Protein AF-A0A365T4X3-F1 (afdb_monomer)

Solvent-accessible surface area (backbone atoms only — not comparable to full-atom values): 5374 Å² total; per-residue (Å²): 133,83,82,75,79,76,74,72,82,78,74,88,83,85,86,87,81,88,76,47,96,84,72,59,69,78,67,62,52,56,68,70,65,30,59,86,76,45,16,76,56,12,19,62,49,39,71,64,60,47,48,52,51,51,53,47,65,74,35,80,90,30,75,87,71,70,98,72,87,84,85,73,49,26,45,47,85,69,70,115

Radius of gyration: 17.31 Å; Cα contacts (8 Å, |Δi|>4): 61; chains: 1; bounding box: 37×24×54 Å

pLDDT: mean 73.58, std 15.97, range [41.16, 94.12]

Mean predicted aligned error: 10.96 Å

Sequence (80 aa):
MSETNSDEATGKLVVGTFLTLGGVMQAPGGPEEDRDGGFEQGRPARTAEIADTVAYLLSDASSYITGQNIRVDGGLTASV

Nearest PDB structures (foldseek):
  2foi-assembly1_C  TM=9.776E-01  e=1.106E-01  Plasmodium falciparum 3D7
  3jq7-assembly1_C  TM=7.333E-01  e=1.807E-01  Trypanosoma brucei
  3lls-assembly1_A  TM=8.252E-01  e=3.396E-01  Mycobacterium tuberculosis H37Ra

Structure (mmCIF, N/CA/C/O backbone):
data_AF-A0A365T4X3-F1
#
_entry.id   AF-A0A365T4X3-F1
#
loop_
_atom_site.group_PDB
_atom_site.id
_atom_site.type_symbol
_atom_site.label_atom_id
_atom_site.label_alt_id
_atom_site.label_comp_id
_atom_site.label_asym_id
_atom_site.label_entity_id
_atom_site.label_seq_id
_atom_site.pdbx_PDB_ins_code
_atom_site.Cartn_x
_atom_site.Cartn_y
_atom_site.Cartn_z
_atom_site.occupancy
_atom_site.B_iso_or_equiv
_atom_site.auth_seq_id
_atom_site.auth_comp_id
_atom_site.auth_asym_id
_atom_site.auth_atom_id
_atom_site.pdbx_PDB_model_num
ATOM 1 N N . MET A 1 1 ? -24.129 -11.375 33.572 1.00 41.16 1 MET A N 1
ATOM 2 C CA . MET A 1 1 ? -23.245 -11.723 32.446 1.00 41.16 1 MET A CA 1
ATOM 3 C C . MET A 1 1 ? -23.332 -10.593 31.439 1.00 41.16 1 MET A C 1
ATOM 5 O O . MET A 1 1 ? -24.382 -10.457 30.831 1.00 41.16 1 MET A O 1
ATOM 9 N N . SER A 1 2 ? -22.318 -9.729 31.349 1.00 42.97 2 SER A N 1
ATOM 10 C CA . SER A 1 2 ? -22.248 -8.751 30.262 1.00 42.97 2 SER A CA 1
ATOM 11 C C . SER A 1 2 ? -21.758 -9.470 29.015 1.00 42.97 2 SER A C 1
ATOM 13 O O . SER A 1 2 ? -20.668 -10.041 29.026 1.00 42.97 2 SER A O 1
ATOM 15 N N . GLU A 1 3 ? -22.560 -9.453 27.961 1.00 52.75 3 GLU A N 1
ATOM 16 C CA . GLU A 1 3 ? -22.074 -9.704 26.612 1.00 52.75 3 GLU A CA 1
ATOM 17 C C . GLU A 1 3 ? -21.131 -8.551 26.266 1.00 52.75 3 GLU A C 1
ATOM 19 O O . GLU A 1 3 ? -21.547 -7.417 26.032 1.00 52.75 3 GLU A O 1
ATOM 24 N N . THR A 1 4 ? -19.830 -8.812 26.349 1.00 50.91 4 THR A N 1
ATOM 25 C CA . THR A 1 4 ? -18.828 -7.936 25.757 1.00 50.91 4 THR A CA 1
ATOM 26 C C . THR A 1 4 ? -19.010 -8.064 24.253 1.00 50.91 4 THR A C 1
ATOM 28 O O . THR A 1 4 ? -18.558 -9.043 23.665 1.00 50.91 4 THR A O 1
ATOM 31 N N . ASN A 1 5 ? -19.700 -7.104 23.636 1.00 47.69 5 ASN A N 1
ATOM 32 C CA . ASN A 1 5 ? -19.565 -6.884 22.204 1.00 47.69 5 ASN A CA 1
ATOM 33 C C . ASN A 1 5 ? -18.086 -6.593 21.957 1.00 47.69 5 ASN A C 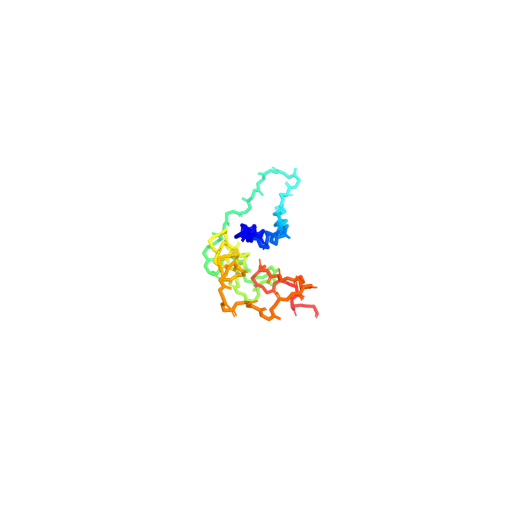1
ATOM 35 O O . ASN A 1 5 ? -17.587 -5.506 22.250 1.00 47.69 5 ASN A O 1
ATOM 39 N N . SER A 1 6 ? -17.375 -7.602 21.469 1.00 53.12 6 SER A N 1
ATOM 40 C CA . SER A 1 6 ? -16.162 -7.405 20.702 1.00 53.12 6 SER A CA 1
ATOM 41 C C . SER A 1 6 ? -16.586 -6.662 19.440 1.00 53.12 6 SER A C 1
ATOM 43 O O . SER A 1 6 ? -16.867 -7.286 18.422 1.00 53.12 6 SER A O 1
ATOM 45 N N . ASP A 1 7 ? -16.703 -5.336 19.525 1.00 52.31 7 ASP A N 1
ATOM 46 C CA . ASP A 1 7 ? -16.593 -4.492 18.342 1.00 52.31 7 ASP A CA 1
ATOM 47 C C . ASP A 1 7 ? -15.198 -4.775 17.782 1.00 52.31 7 ASP A C 1
ATOM 49 O O . ASP A 1 7 ? -14.184 -4.252 18.249 1.00 52.31 7 ASP A O 1
ATOM 53 N N . GLU A 1 8 ? -15.151 -5.724 16.852 1.00 59.78 8 GLU A N 1
ATOM 54 C CA . GLU A 1 8 ? -14.019 -6.008 15.994 1.00 59.78 8 GLU A CA 1
ATOM 55 C C . GLU A 1 8 ? -13.589 -4.667 15.409 1.00 59.78 8 GLU A C 1
ATOM 57 O O . GLU A 1 8 ? -14.345 -4.036 14.666 1.00 59.78 8 GLU A O 1
ATOM 62 N N . ALA A 1 9 ? -12.429 -4.168 15.847 1.00 54.78 9 ALA A N 1
ATOM 63 C CA . ALA A 1 9 ? -11.925 -2.857 15.474 1.00 54.78 9 ALA A CA 1
ATOM 64 C C . ALA A 1 9 ? -11.712 -2.827 13.956 1.00 54.78 9 ALA A C 1
ATOM 66 O O . ALA A 1 9 ? -10.643 -3.149 13.443 1.00 54.78 9 ALA A O 1
ATOM 67 N N . THR A 1 10 ? -12.767 -2.472 13.229 1.00 56.84 10 THR A N 1
ATOM 68 C CA . THR A 1 10 ? -12.796 -2.468 11.775 1.00 56.84 10 THR A CA 1
ATOM 69 C C . THR A 1 10 ? -12.029 -1.233 11.325 1.00 56.84 10 THR A C 1
ATOM 71 O O . THR A 1 10 ? -12.573 -0.131 11.218 1.00 56.84 10 THR A O 1
ATOM 74 N N . GLY A 1 11 ? -10.721 -1.396 11.134 1.00 64.56 11 GLY A N 1
ATOM 75 C CA . GLY A 1 11 ? -9.859 -0.362 10.581 1.00 64.56 11 GLY A CA 1
ATOM 76 C C . GLY A 1 11 ? -10.325 0.011 9.175 1.00 64.56 11 GLY A C 1
ATOM 77 O O . GLY A 1 11 ? -10.507 -0.845 8.312 1.00 64.56 11 GLY A O 1
ATOM 78 N N . LYS A 1 12 ? -10.536 1.304 8.919 1.00 61.41 12 LYS A N 1
ATOM 79 C CA . LYS A 1 12 ? -10.899 1.785 7.583 1.00 61.41 12 LYS A CA 1
ATOM 80 C C . LYS A 1 12 ? -9.649 1.850 6.705 1.00 61.41 12 LYS A C 1
ATOM 82 O O . LYS A 1 12 ? -8.870 2.794 6.820 1.00 61.41 12 LYS A O 1
ATOM 87 N N . LEU A 1 13 ? -9.492 0.891 5.795 1.00 63.78 13 LEU A N 1
ATOM 88 C CA . LEU A 1 13 ? -8.478 0.946 4.743 1.00 63.78 13 LEU A CA 1
ATOM 89 C C . LEU A 1 13 ? -9.025 1.685 3.514 1.00 63.78 13 LEU A C 1
ATOM 91 O O . LEU A 1 13 ? -10.076 1.334 2.979 1.00 63.78 13 LEU A O 1
ATOM 95 N N . VAL A 1 14 ? -8.304 2.707 3.052 1.00 65.44 14 VAL A N 1
ATOM 96 C CA . VAL A 1 14 ? -8.620 3.429 1.812 1.00 65.44 14 VAL A CA 1
ATOM 97 C C . VAL A 1 14 ? -7.561 3.082 0.772 1.00 65.44 14 VAL A C 1
ATOM 99 O O . VAL A 1 14 ? -6.405 3.466 0.918 1.00 65.44 14 VAL A O 1
ATOM 102 N N . VAL A 1 15 ? -7.958 2.364 -0.280 1.00 60.16 15 VAL A N 1
ATOM 103 C CA . VAL A 1 15 ? -7.088 2.030 -1.415 1.00 60.16 15 VAL A CA 1
ATOM 104 C C . VAL A 1 15 ? -7.398 2.986 -2.564 1.00 60.16 15 VAL A C 1
ATOM 106 O O . VAL A 1 15 ? -8.502 2.977 -3.105 1.00 60.16 15 VAL A O 1
ATOM 109 N N . GLY A 1 16 ? -6.431 3.822 -2.938 1.00 58.28 16 GLY A N 1
ATOM 110 C CA . GLY A 1 16 ? -6.507 4.638 -4.148 1.00 58.28 16 GLY A CA 1
ATOM 111 C C . GLY A 1 16 ? -5.858 3.906 -5.317 1.00 58.28 16 GLY A C 1
ATOM 112 O O . GLY A 1 16 ? -4.656 3.659 -5.285 1.00 58.28 16 GLY A O 1
ATOM 113 N N . THR A 1 17 ? -6.631 3.572 -6.350 1.00 57.78 17 THR A N 1
ATOM 114 C CA . THR A 1 17 ? -6.085 3.157 -7.649 1.00 57.78 17 THR A CA 1
ATOM 115 C C . THR A 1 17 ? -6.254 4.306 -8.639 1.00 57.78 17 THR A C 1
ATOM 117 O O . THR A 1 17 ? -7.316 4.928 -8.701 1.00 57.78 17 THR A O 1
ATOM 120 N N . PHE A 1 18 ? -5.189 4.649 -9.362 1.00 54.00 18 PHE A N 1
ATOM 121 C CA . PHE A 1 18 ? -5.201 5.746 -10.326 1.00 54.00 18 PHE A CA 1
ATOM 122 C C . PHE A 1 18 ? -5.565 5.200 -11.710 1.00 54.00 18 PHE A C 1
ATOM 124 O O . PHE A 1 18 ? -4.874 4.337 -12.247 1.00 54.00 18 PHE A O 1
ATOM 131 N N . LEU A 1 19 ? -6.652 5.713 -12.287 1.00 47.34 19 LEU A N 1
ATOM 132 C CA . LEU A 1 19 ? -7.018 5.498 -13.687 1.00 47.34 19 LEU A CA 1
ATOM 133 C C . LEU A 1 19 ? -6.442 6.650 -14.519 1.00 47.34 19 LEU A C 1
ATOM 135 O O . LEU A 1 19 ? -6.583 7.814 -14.143 1.00 47.34 19 LEU A O 1
ATOM 139 N N . THR A 1 20 ? -5.795 6.348 -15.646 1.00 58.09 20 THR A N 1
ATOM 140 C CA . THR A 1 20 ? -5.349 7.393 -16.579 1.00 58.09 20 THR A CA 1
ATOM 141 C C . THR A 1 20 ? -6.553 7.978 -17.325 1.00 58.09 20 THR A C 1
ATOM 143 O O . THR A 1 20 ? -7.549 7.292 -17.563 1.00 58.09 20 THR A O 1
ATOM 146 N N . LEU A 1 21 ? -6.463 9.251 -17.726 1.00 46.56 21 LEU A N 1
ATOM 147 C CA . LEU A 1 21 ? -7.539 9.984 -18.413 1.00 46.56 21 LEU A CA 1
ATOM 148 C C . LEU A 1 21 ? -8.023 9.299 -19.711 1.00 46.56 21 LEU A C 1
ATOM 150 O O . LEU A 1 21 ? -9.159 9.503 -20.124 1.00 46.56 21 LEU A O 1
ATOM 154 N N . GLY A 1 22 ? -7.183 8.467 -20.339 1.00 51.75 22 GLY A N 1
ATOM 155 C CA . GLY A 1 22 ? -7.523 7.696 -21.541 1.00 51.75 22 GLY A CA 1
ATOM 156 C C . GLY A 1 22 ? -8.215 6.353 -21.282 1.00 51.75 22 GLY A C 1
ATOM 157 O O . GLY A 1 22 ? -8.479 5.627 -22.235 1.00 51.75 22 GLY A O 1
ATOM 158 N N . GLY A 1 23 ? -8.466 5.974 -20.024 1.00 41.69 23 GLY A N 1
ATOM 159 C CA . GLY A 1 23 ? -9.098 4.696 -19.667 1.00 41.69 23 GLY A CA 1
ATOM 160 C C . GLY A 1 23 ? -8.218 3.458 -19.881 1.00 41.69 23 GLY A C 1
ATOM 161 O O . GLY A 1 23 ? -8.611 2.355 -19.509 1.00 41.69 23 GLY A O 1
ATOM 162 N N . VAL A 1 24 ? -7.014 3.623 -20.432 1.00 54.44 24 VAL A N 1
ATOM 163 C CA . VAL A 1 24 ? -6.011 2.563 -20.515 1.00 54.44 24 VAL A CA 1
ATOM 164 C C . VAL A 1 24 ? -5.264 2.484 -19.188 1.00 54.44 24 VAL A C 1
ATOM 166 O O . VAL A 1 24 ? -4.373 3.281 -18.886 1.00 54.44 24 VAL A O 1
ATOM 169 N N . MET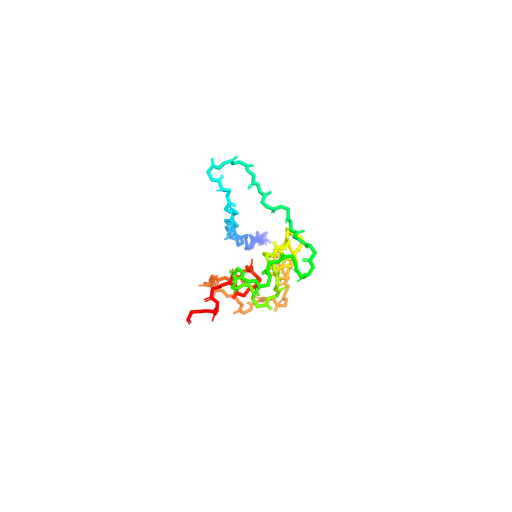 A 1 25 ? -5.647 1.512 -18.363 1.00 57.78 25 MET A N 1
ATOM 170 C CA . MET A 1 25 ? -4.743 0.989 -17.346 1.00 57.78 25 MET A CA 1
ATOM 171 C C . MET A 1 25 ? -3.580 0.351 -18.108 1.00 57.78 25 MET A C 1
ATOM 173 O O . MET A 1 25 ? -3.806 -0.575 -18.887 1.00 57.78 25 MET A O 1
ATOM 177 N N . GLN A 1 26 ? -2.359 0.868 -17.939 1.00 62.09 26 GLN A N 1
ATOM 178 C CA . GLN A 1 26 ? -1.180 0.113 -18.355 1.00 62.09 26 GLN A CA 1
ATOM 179 C C . GLN A 1 26 ? -1.253 -1.214 -17.604 1.00 62.09 26 GLN A C 1
ATOM 181 O O . GLN A 1 26 ? -1.317 -1.228 -16.371 1.00 62.09 26 GLN A O 1
ATOM 186 N N . ALA A 1 27 ? -1.382 -2.313 -18.351 1.00 58.06 27 ALA A N 1
ATOM 187 C CA . ALA A 1 27 ? -1.304 -3.628 -17.747 1.00 58.06 27 ALA A CA 1
ATOM 188 C C . ALA A 1 27 ? 0.037 -3.694 -17.011 1.00 58.06 27 ALA A C 1
ATOM 190 O O . ALA A 1 27 ? 1.011 -3.118 -17.488 1.00 58.06 27 ALA A O 1
ATOM 191 N N . PRO A 1 28 ? 0.104 -4.336 -15.842 1.00 59.72 28 PRO A N 1
ATOM 192 C CA . PRO A 1 28 ? 1.381 -4.486 -15.187 1.00 59.72 28 PRO A CA 1
ATOM 193 C C . PRO A 1 28 ? 2.322 -5.243 -16.118 1.00 59.72 28 PRO A C 1
ATOM 195 O O . PRO A 1 28 ? 2.080 -6.411 -16.434 1.00 59.72 28 PRO A O 1
ATOM 198 N N . GLY A 1 29 ? 3.365 -4.555 -16.555 1.00 62.81 29 GLY A N 1
ATOM 199 C CA . GLY A 1 29 ? 4.339 -5.094 -17.472 1.00 62.81 29 GLY A CA 1
ATOM 200 C C . GLY A 1 29 ? 5.038 -6.348 -17.038 1.00 62.81 29 GLY A C 1
ATOM 201 O O . GLY A 1 29 ? 4.991 -6.779 -15.881 1.00 62.81 29 GLY A O 1
ATOM 202 N N . GLY A 1 30 ? 5.810 -6.884 -17.977 1.00 69.94 30 GLY A N 1
ATOM 203 C CA . GLY A 1 30 ? 6.951 -7.707 -17.606 1.00 69.94 30 GLY A CA 1
ATOM 204 C C . GLY A 1 30 ? 7.895 -6.926 -16.675 1.00 69.94 30 GLY A C 1
ATOM 205 O O . GLY A 1 30 ? 7.890 -5.698 -16.702 1.00 69.94 30 GLY A O 1
ATOM 206 N N . PRO A 1 31 ? 8.722 -7.607 -15.863 1.00 68.00 31 PRO A N 1
ATOM 207 C CA . PRO A 1 31 ? 9.647 -6.965 -14.919 1.00 68.00 31 PRO A CA 1
ATOM 208 C C . PRO A 1 31 ? 10.525 -5.855 -15.522 1.00 68.00 31 PRO A C 1
ATOM 210 O O . PRO A 1 31 ? 10.956 -4.976 -14.794 1.00 68.00 31 PRO A O 1
ATOM 213 N N . GLU A 1 32 ? 10.740 -5.899 -16.841 1.00 76.75 32 GLU A N 1
ATOM 214 C CA . GLU A 1 32 ? 11.603 -4.985 -17.595 1.00 76.75 32 GLU A CA 1
ATOM 215 C C . GLU A 1 32 ? 10.849 -4.050 -18.547 1.00 76.75 32 GLU A C 1
ATOM 217 O O . GLU A 1 32 ? 11.476 -3.457 -19.421 1.00 76.75 32 GLU A O 1
ATOM 222 N N . GLU A 1 33 ? 9.519 -3.975 -18.448 1.00 78.12 33 GLU A N 1
ATOM 223 C CA . GLU A 1 33 ? 8.685 -3.249 -19.415 1.00 78.12 33 GLU A CA 1
ATOM 224 C C . GLU A 1 33 ? 8.982 -1.744 -19.455 1.00 78.12 33 GLU A C 1
ATOM 226 O O . GLU A 1 33 ? 8.976 -1.162 -20.537 1.00 78.12 33 GLU A O 1
ATOM 231 N N . ASP A 1 34 ? 9.266 -1.129 -18.305 1.00 72.81 34 ASP A N 1
ATOM 232 C CA . ASP A 1 34 ? 9.391 0.322 -18.161 1.00 72.81 34 ASP A CA 1
ATOM 233 C C . ASP A 1 34 ? 10.568 0.711 -17.249 1.00 72.81 34 ASP A C 1
ATOM 235 O O . ASP A 1 34 ? 10.430 1.299 -16.173 1.00 72.81 34 ASP A O 1
ATOM 239 N N . ARG A 1 35 ? 11.768 0.331 -17.693 1.00 77.56 35 ARG A N 1
ATOM 240 C CA . ARG A 1 35 ? 13.048 0.652 -17.037 1.00 77.56 35 ARG A CA 1
ATOM 241 C C . ARG A 1 35 ? 13.413 2.139 -17.106 1.00 77.56 35 ARG A C 1
ATOM 243 O O . ARG A 1 35 ? 14.154 2.614 -16.250 1.00 77.56 35 ARG A O 1
ATOM 250 N N . ASP A 1 36 ? 12.887 2.857 -18.096 1.00 79.06 36 ASP A N 1
ATOM 251 C CA . ASP A 1 36 ? 13.196 4.270 -18.340 1.00 79.06 36 ASP A CA 1
ATOM 252 C C . ASP A 1 36 ? 12.170 5.222 -17.692 1.00 79.06 36 ASP A C 1
ATOM 254 O O . ASP A 1 36 ? 12.445 6.412 -17.538 1.00 79.06 36 ASP A O 1
ATOM 258 N N . GLY A 1 37 ? 11.009 4.713 -17.258 1.00 76.25 37 GLY A N 1
ATOM 259 C CA . GLY A 1 37 ? 9.941 5.476 -16.601 1.00 76.25 37 GLY A CA 1
ATOM 260 C C . GLY A 1 37 ? 10.203 5.857 -15.140 1.00 76.25 37 GLY A C 1
ATOM 261 O O . GLY A 1 37 ? 9.322 6.412 -14.488 1.00 76.25 37 GLY A O 1
ATOM 262 N N . GLY A 1 38 ? 11.396 5.570 -14.609 1.00 79.62 38 GLY A N 1
ATOM 263 C CA . GLY A 1 38 ? 11.777 5.895 -13.229 1.00 79.62 38 GLY A CA 1
ATOM 264 C C . GLY A 1 38 ? 11.309 4.878 -12.182 1.00 79.62 38 GLY A C 1
ATOM 265 O O . GLY A 1 38 ? 11.467 5.117 -10.987 1.00 79.62 38 GLY A O 1
ATOM 266 N N . PHE A 1 39 ? 10.765 3.733 -12.596 1.00 83.56 39 PHE A N 1
ATOM 267 C CA . PHE A 1 39 ? 10.446 2.626 -11.695 1.00 83.56 39 PHE A CA 1
ATOM 268 C C . PHE A 1 39 ? 11.718 1.853 -11.333 1.00 83.56 39 PHE A C 1
ATOM 270 O O . PHE A 1 39 ? 12.297 1.183 -12.187 1.00 83.56 39 PHE A O 1
ATOM 277 N N . GLU A 1 40 ? 12.131 1.863 -10.063 1.00 85.31 40 GLU A N 1
ATOM 278 C CA . GLU A 1 40 ? 13.271 1.045 -9.609 1.00 85.31 40 GLU A CA 1
ATOM 279 C C . GLU A 1 40 ? 13.053 -0.451 -9.870 1.00 85.31 40 GLU A C 1
ATOM 281 O O . GLU A 1 40 ? 13.989 -1.182 -10.190 1.00 85.31 40 GLU A O 1
ATOM 286 N N . GLN A 1 41 ? 11.802 -0.906 -9.778 1.00 85.88 41 GLN A N 1
ATOM 287 C CA . GLN A 1 41 ? 11.417 -2.291 -10.053 1.00 85.88 41 GLN A CA 1
ATOM 288 C C . GLN A 1 41 ? 11.116 -2.548 -11.542 1.00 85.88 41 GLN A C 1
ATOM 290 O O . GLN A 1 41 ? 10.567 -3.596 -11.878 1.00 85.88 41 GLN A O 1
ATOM 295 N N . GLY A 1 42 ? 11.431 -1.590 -12.424 1.00 87.19 42 GLY A N 1
ATOM 296 C CA . GLY A 1 42 ? 11.296 -1.693 -13.881 1.00 87.19 42 GLY A CA 1
ATOM 297 C C . GLY A 1 42 ? 9.864 -1.655 -14.419 1.00 87.19 42 GLY A C 1
ATOM 298 O O . GLY A 1 42 ? 9.673 -1.829 -15.619 1.00 87.19 42 GLY A O 1
ATOM 299 N N . ARG A 1 43 ? 8.858 -1.465 -13.553 1.00 87.06 43 ARG A N 1
ATOM 300 C CA . ARG A 1 43 ? 7.439 -1.329 -13.914 1.00 87.06 43 ARG A CA 1
ATOM 301 C C . ARG A 1 43 ? 6.585 -0.813 -12.746 1.00 87.06 43 ARG A C 1
ATOM 303 O O . ARG A 1 43 ? 6.998 -0.938 -11.587 1.00 87.06 43 ARG A O 1
ATOM 310 N N . PRO A 1 44 ? 5.343 -0.368 -13.010 1.00 85.00 44 PRO A N 1
ATOM 311 C CA . PRO A 1 44 ? 4.337 -0.175 -11.972 1.00 85.00 44 PRO A C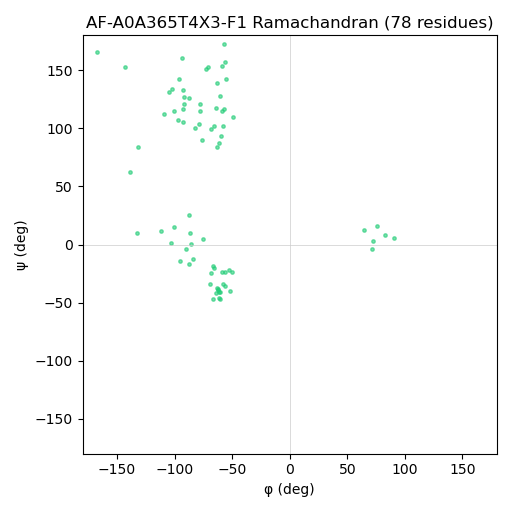A 1
ATOM 312 C C . PRO A 1 44 ? 4.023 -1.461 -11.189 1.00 85.00 44 PRO A C 1
ATOM 314 O O . PRO A 1 44 ? 4.121 -2.587 -11.699 1.00 85.00 44 PRO A O 1
ATOM 317 N N . ALA A 1 45 ? 3.567 -1.289 -9.946 1.00 85.00 45 ALA A N 1
ATOM 318 C CA . ALA A 1 45 ? 3.093 -2.398 -9.124 1.00 85.00 45 ALA A CA 1
ATOM 319 C C . ALA A 1 45 ? 1.856 -3.085 -9.736 1.00 85.00 45 ALA A C 1
ATOM 321 O O . ALA A 1 45 ? 0.922 -2.440 -10.218 1.00 85.00 45 ALA A O 1
ATOM 322 N N . ARG A 1 46 ? 1.826 -4.419 -9.663 1.00 84.94 46 ARG A N 1
ATOM 323 C CA . ARG A 1 46 ? 0.667 -5.255 -10.002 1.00 84.94 46 ARG A CA 1
ATOM 324 C C . ARG A 1 46 ? -0.425 -5.095 -8.963 1.00 84.94 46 ARG A C 1
ATOM 326 O O . ARG A 1 46 ? -0.152 -4.959 -7.775 1.00 84.94 46 ARG A O 1
ATOM 333 N N . THR A 1 47 ? -1.667 -5.304 -9.391 1.00 83.31 47 THR A N 1
ATOM 334 C CA . THR A 1 47 ? -2.807 -5.449 -8.477 1.00 83.31 47 THR A CA 1
ATOM 335 C C . THR A 1 47 ? -2.547 -6.496 -7.395 1.00 83.31 47 THR A C 1
ATOM 337 O O . THR A 1 47 ? -2.883 -6.256 -6.244 1.00 83.31 47 THR A O 1
ATOM 340 N N . ALA A 1 48 ? -1.906 -7.618 -7.742 1.00 85.75 48 ALA A N 1
ATOM 341 C CA . ALA A 1 48 ? -1.529 -8.646 -6.773 1.00 85.75 48 ALA A CA 1
ATOM 342 C C . ALA A 1 48 ? -0.547 -8.120 -5.711 1.00 85.75 48 ALA A C 1
ATOM 344 O O . ALA A 1 48 ? -0.741 -8.369 -4.534 1.00 85.75 48 ALA A O 1
ATOM 345 N N . GLU A 1 49 ? 0.439 -7.309 -6.100 1.00 89.19 49 GLU A N 1
ATOM 346 C CA . GLU A 1 49 ? 1.435 -6.746 -5.172 1.00 89.19 49 GLU A CA 1
ATOM 347 C C . GLU A 1 49 ? 0.802 -5.707 -4.224 1.00 89.19 49 GLU A C 1
ATOM 349 O O . GLU A 1 49 ? 1.148 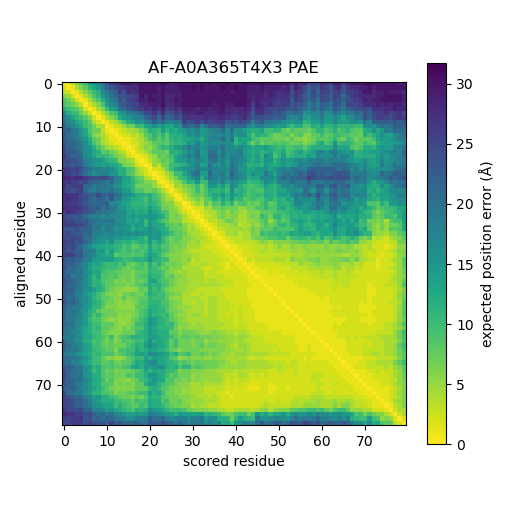-5.620 -3.043 1.00 89.19 49 GLU A O 1
ATOM 354 N N . ILE A 1 50 ? -0.190 -4.956 -4.714 1.00 88.00 50 ILE A N 1
ATOM 355 C CA . ILE A 1 50 ? -1.019 -4.078 -3.876 1.00 88.00 50 ILE A CA 1
ATOM 356 C C . ILE A 1 50 ? -1.873 -4.923 -2.919 1.00 88.00 50 ILE A C 1
ATOM 358 O O . ILE A 1 50 ? -1.916 -4.635 -1.724 1.00 88.00 50 ILE A O 1
ATOM 362 N N . ALA A 1 51 ? -2.531 -5.973 -3.418 1.00 87.06 51 ALA A N 1
ATOM 363 C CA . ALA A 1 51 ? -3.379 -6.855 -2.619 1.00 87.06 51 ALA A CA 1
ATOM 364 C C . ALA A 1 51 ? -2.594 -7.587 -1.522 1.00 87.06 51 ALA A C 1
ATOM 366 O O . ALA A 1 51 ? -3.085 -7.683 -0.401 1.00 87.06 51 ALA A O 1
ATOM 367 N N . ASP A 1 52 ? -1.366 -8.021 -1.802 1.00 92.19 52 ASP A N 1
ATOM 368 C CA . ASP A 1 52 ? -0.478 -8.634 -0.812 1.00 92.19 52 ASP A CA 1
ATOM 369 C C . ASP A 1 52 ? -0.136 -7.647 0.313 1.00 92.19 52 ASP A C 1
ATOM 371 O O . ASP A 1 52 ? -0.150 -8.007 1.490 1.00 92.19 52 ASP A O 1
ATOM 375 N N . THR A 1 53 ? 0.086 -6.371 -0.023 1.00 91.81 53 THR A N 1
ATOM 376 C CA . THR A 1 53 ? 0.292 -5.317 0.986 1.00 91.81 53 THR A CA 1
ATOM 377 C C . THR A 1 53 ? -0.958 -5.107 1.840 1.00 91.81 53 THR A C 1
ATOM 379 O O . THR A 1 53 ? -0.861 -4.971 3.059 1.00 91.81 53 THR A O 1
ATOM 382 N N . VAL A 1 54 ? -2.142 -5.115 1.223 1.00 90.56 54 VAL A N 1
ATOM 383 C CA . VAL A 1 54 ? -3.419 -5.046 1.948 1.00 90.56 54 VAL A CA 1
ATOM 384 C C . VAL A 1 54 ? -3.587 -6.250 2.874 1.00 90.56 54 VAL A C 1
ATOM 386 O O . VAL A 1 54 ? -3.923 -6.073 4.040 1.00 90.56 54 VAL A O 1
ATOM 389 N N . ALA A 1 55 ? -3.310 -7.459 2.387 1.00 90.62 55 ALA A N 1
ATOM 390 C CA . ALA A 1 55 ? -3.387 -8.680 3.180 1.00 90.62 55 ALA A CA 1
ATOM 391 C C . ALA A 1 55 ? -2.425 -8.637 4.378 1.00 90.62 55 ALA A C 1
ATOM 393 O O . ALA A 1 55 ? -2.819 -8.998 5.485 1.00 90.62 55 ALA A O 1
ATOM 394 N N . TYR A 1 56 ? -1.202 -8.130 4.188 1.00 92.44 56 TYR A N 1
ATOM 395 C CA . TYR A 1 56 ? -0.259 -7.901 5.283 1.00 92.44 56 TYR A CA 1
ATOM 396 C C . TYR A 1 56 ? -0.809 -6.911 6.318 1.00 92.44 56 TYR A C 1
ATOM 398 O O . TYR A 1 56 ? -0.768 -7.209 7.509 1.00 92.44 56 TYR A O 1
ATOM 406 N N . LEU A 1 57 ? -1.370 -5.780 5.877 1.00 90.19 57 LEU A N 1
ATOM 407 C CA . LEU A 1 57 ? -1.943 -4.755 6.761 1.00 90.19 57 LEU A CA 1
ATOM 408 C C . LEU A 1 57 ? -3.188 -5.212 7.535 1.00 90.19 57 LEU A C 1
ATOM 410 O O . LEU A 1 57 ? -3.541 -4.598 8.541 1.00 90.19 57 LEU A O 1
ATOM 414 N N . LEU A 1 58 ? -3.859 -6.261 7.064 1.00 88.06 58 LEU A N 1
ATOM 415 C CA . LEU A 1 58 ? -4.986 -6.895 7.748 1.00 88.06 58 LEU A CA 1
ATOM 416 C C . LEU A 1 58 ? -4.552 -8.022 8.698 1.00 88.06 58 LEU A C 1
ATOM 418 O O . LEU A 1 58 ? -5.398 -8.605 9.370 1.00 88.06 58 LEU A O 1
ATOM 422 N N . SER A 1 59 ? -3.262 -8.354 8.745 1.00 89.19 59 SER 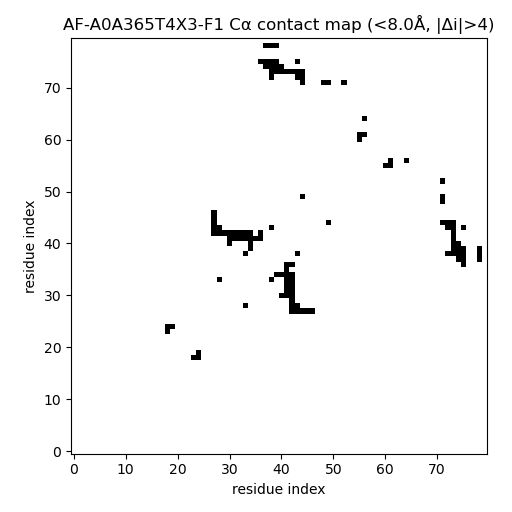A N 1
ATOM 423 C CA . SER A 1 59 ? -2.739 -9.436 9.579 1.00 89.19 59 SER A CA 1
ATOM 424 C C . SER A 1 59 ? -2.253 -8.939 10.944 1.00 89.19 59 SER A C 1
ATOM 426 O O . SER A 1 59 ? -1.884 -7.779 11.112 1.00 89.19 59 SER A O 1
ATOM 428 N N . ASP A 1 60 ? -2.129 -9.846 11.915 1.00 90.25 60 ASP A N 1
ATOM 429 C CA . ASP A 1 60 ? -1.553 -9.529 13.234 1.00 90.25 60 ASP A CA 1
ATOM 430 C C . ASP A 1 60 ? -0.107 -8.999 13.149 1.00 90.25 60 ASP A C 1
ATOM 432 O O . ASP A 1 60 ? 0.364 -8.268 14.029 1.00 90.25 60 ASP A O 1
ATOM 436 N N . ALA A 1 61 ? 0.606 -9.335 12.067 1.00 94.12 61 ALA A N 1
ATOM 437 C CA . ALA A 1 61 ? 1.984 -8.912 11.838 1.00 94.12 61 ALA A CA 1
ATOM 438 C C . ALA A 1 61 ? 2.124 -7.395 11.622 1.00 94.12 61 ALA A C 1
ATOM 440 O O . ALA A 1 61 ? 3.223 -6.861 11.785 1.00 94.12 61 ALA A O 1
ATOM 441 N N . SER A 1 62 ? 1.036 -6.692 11.294 1.00 92.94 62 SER A N 1
ATOM 442 C CA . SER A 1 62 ? 1.004 -5.232 11.169 1.00 92.94 62 SER A CA 1
ATOM 443 C C . SER A 1 62 ? 0.401 -4.533 12.390 1.00 92.94 62 SER A C 1
ATOM 445 O O . SER A 1 62 ? 0.100 -3.344 12.312 1.00 92.94 62 SER A O 1
ATOM 447 N N . SER A 1 63 ? 0.259 -5.219 13.532 1.00 90.38 63 SER A N 1
ATOM 448 C CA . SER A 1 63 ? -0.373 -4.689 14.759 1.00 90.38 63 SER A CA 1
ATOM 449 C C . SER A 1 63 ? 0.189 -3.354 15.272 1.00 90.38 63 SER A C 1
ATOM 451 O O . SER A 1 63 ? -0.508 -2.628 15.978 1.00 90.38 63 SER A O 1
ATOM 453 N N . TYR A 1 64 ? 1.424 -2.999 14.907 1.00 89.94 64 TYR A N 1
ATOM 454 C CA . TYR A 1 64 ? 2.065 -1.733 15.287 1.00 89.94 64 TYR A CA 1
ATOM 455 C C . TYR A 1 64 ? 2.100 -0.673 14.172 1.00 89.94 64 TYR A C 1
ATOM 457 O O . TYR A 1 64 ? 2.639 0.418 14.366 1.00 89.94 64 TYR A O 1
ATOM 465 N N . ILE A 1 65 ? 1.544 -0.971 12.998 1.00 86.31 65 ILE A N 1
ATOM 466 C CA . ILE A 1 65 ? 1.535 -0.077 11.839 1.00 86.31 65 ILE A CA 1
ATOM 467 C C . ILE A 1 65 ? 0.198 0.659 11.813 1.00 86.31 65 ILE A C 1
ATOM 469 O O . ILE A 1 65 ? -0.842 0.099 11.484 1.00 86.31 65 ILE A O 1
ATOM 473 N N . THR A 1 66 ? 0.226 1.944 12.157 1.00 87.38 66 THR A N 1
ATOM 474 C CA . THR A 1 66 ? -0.965 2.800 12.175 1.00 87.38 66 THR A CA 1
ATOM 475 C C . THR A 1 66 ? -0.645 4.219 11.714 1.00 87.38 66 THR A C 1
ATOM 477 O O . THR A 1 66 ? 0.493 4.683 11.820 1.00 87.38 66 THR A O 1
ATOM 480 N N . GLY A 1 67 ? -1.648 4.904 11.157 1.00 85.75 67 GLY A N 1
ATOM 481 C CA . GLY A 1 67 ? -1.535 6.287 10.682 1.00 85.75 67 GLY A CA 1
ATOM 482 C C . GLY A 1 67 ? -0.569 6.489 9.508 1.00 85.75 67 GLY A C 1
ATOM 483 O O . GLY A 1 67 ? -0.218 7.628 9.210 1.00 85.75 67 GLY A O 1
ATOM 484 N N . GLN A 1 68 ? -0.123 5.409 8.858 1.00 88.00 68 GLN A N 1
ATOM 485 C CA . GLN A 1 68 ? 0.848 5.464 7.767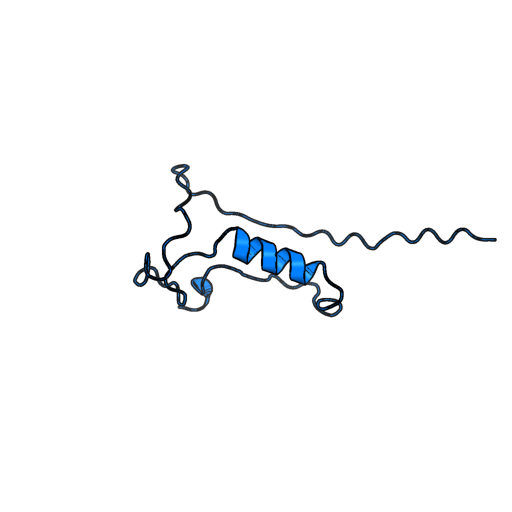 1.00 88.00 68 GLN A CA 1
ATOM 486 C C . GLN A 1 68 ? 0.165 5.460 6.401 1.00 88.00 68 GLN A C 1
ATOM 488 O O . GLN A 1 68 ? -0.792 4.723 6.170 1.00 88.00 68 GLN A O 1
ATOM 493 N N . ASN A 1 69 ? 0.720 6.234 5.470 1.00 86.75 69 ASN A N 1
ATOM 494 C CA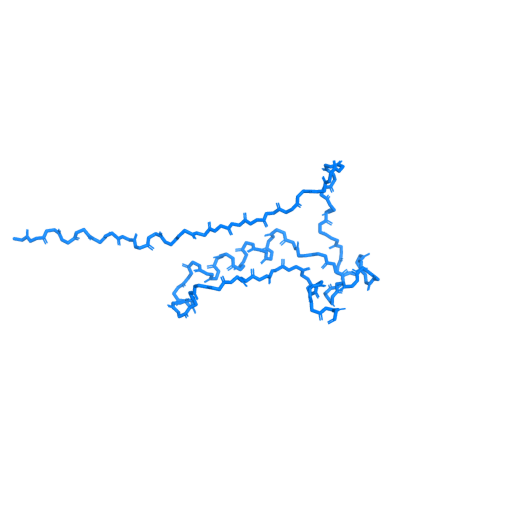 . ASN A 1 69 ? 0.445 6.072 4.047 1.00 86.75 69 ASN A CA 1
ATOM 495 C C . ASN A 1 69 ? 1.507 5.137 3.463 1.00 86.75 69 ASN A C 1
ATOM 497 O O . ASN A 1 69 ? 2.652 5.550 3.288 1.00 86.75 69 ASN A O 1
ATOM 501 N N . ILE A 1 70 ? 1.137 3.889 3.168 1.00 87.69 70 ILE A N 1
ATOM 502 C CA . ILE A 1 70 ? 2.045 2.931 2.525 1.00 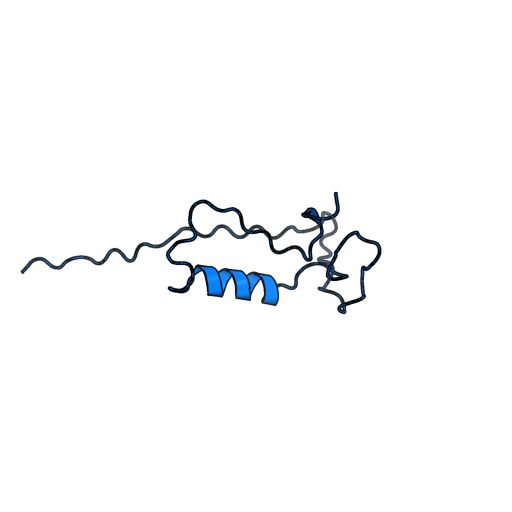87.69 70 ILE A CA 1
ATOM 503 C C . ILE A 1 70 ? 1.871 3.008 1.016 1.00 87.69 70 ILE A C 1
ATOM 505 O O . ILE A 1 70 ? 0.762 2.901 0.491 1.00 87.69 70 ILE A O 1
ATOM 509 N N . ARG A 1 71 ? 2.988 3.204 0.319 1.00 87.62 71 ARG A N 1
ATOM 510 C CA . ARG A 1 71 ? 3.032 3.299 -1.133 1.00 87.62 71 ARG A CA 1
ATOM 511 C C . ARG A 1 71 ? 3.530 1.994 -1.740 1.00 87.62 71 ARG A C 1
ATOM 513 O O . ARG A 1 71 ? 4.523 1.441 -1.286 1.00 87.62 71 ARG A O 1
ATOM 520 N N . VAL A 1 72 ? 2.832 1.539 -2.777 1.00 88.81 72 VAL A N 1
ATOM 521 C CA . VAL A 1 72 ? 3.147 0.324 -3.536 1.00 88.81 72 VAL A CA 1
ATOM 522 C C . VAL A 1 72 ? 3.104 0.690 -5.015 1.00 88.81 72 VAL A C 1
ATOM 524 O O . VAL A 1 72 ? 2.063 0.585 -5.659 1.00 88.81 72 VAL A O 1
ATOM 527 N N . ASP A 1 73 ? 4.204 1.231 -5.534 1.00 87.25 73 ASP A N 1
ATOM 528 C CA . ASP A 1 73 ? 4.242 1.870 -6.858 1.00 87.25 73 ASP A CA 1
ATOM 529 C C . ASP A 1 73 ? 5.42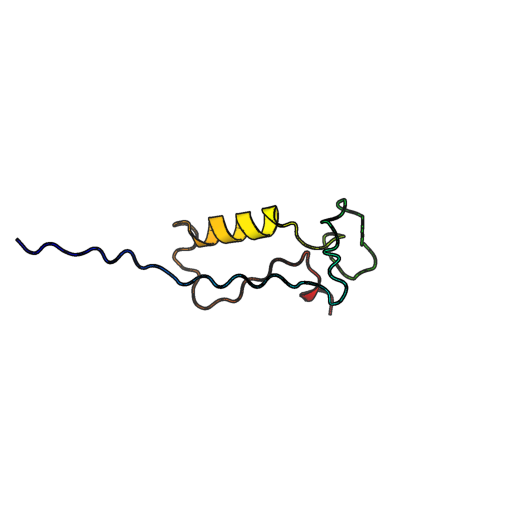5 1.435 -7.735 1.00 87.25 73 ASP A C 1
ATOM 531 O O . ASP A 1 73 ? 5.652 2.027 -8.784 1.00 87.25 73 ASP A O 1
ATOM 535 N N . GLY A 1 74 ? 6.177 0.409 -7.328 1.00 87.50 74 GLY A N 1
ATOM 536 C CA . GLY A 1 74 ? 7.360 -0.042 -8.069 1.00 87.50 74 GLY A CA 1
ATOM 537 C C . GLY A 1 74 ? 8.587 0.865 -7.909 1.00 87.50 74 GLY A C 1
ATOM 538 O O . GLY A 1 74 ? 9.527 0.743 -8.692 1.00 87.50 74 GLY A O 1
ATOM 539 N N . GLY A 1 75 ? 8.597 1.756 -6.909 1.00 88.38 75 GLY A N 1
ATOM 540 C CA . GLY A 1 75 ? 9.736 2.628 -6.597 1.00 88.38 75 GLY A CA 1
ATOM 541 C C . GLY A 1 75 ? 9.708 3.979 -7.313 1.00 88.38 75 GLY A C 1
ATOM 542 O O . GLY A 1 75 ? 10.639 4.759 -7.156 1.00 88.38 75 GLY A O 1
ATOM 543 N N . LEU A 1 76 ? 8.637 4.288 -8.050 1.00 86.00 76 LEU A N 1
ATOM 544 C CA . LEU A 1 76 ? 8.500 5.528 -8.824 1.00 86.00 76 LEU A CA 1
ATOM 545 C C . LEU A 1 76 ? 8.666 6.799 -7.980 1.00 86.00 76 LEU A C 1
ATOM 547 O O . LEU A 1 76 ? 9.164 7.813 -8.453 1.00 86.00 76 LEU A O 1
ATOM 551 N N . THR A 1 77 ? 8.204 6.771 -6.731 1.00 81.25 77 THR A N 1
ATOM 552 C CA . THR A 1 77 ? 8.258 7.951 -5.856 1.00 81.25 77 THR A CA 1
ATOM 553 C C . THR A 1 77 ? 9.613 8.105 -5.148 1.00 81.25 77 THR A C 1
ATOM 555 O O . THR A 1 77 ? 9.873 9.159 -4.576 1.00 81.25 77 THR A O 1
ATOM 558 N N . ALA A 1 78 ? 10.475 7.082 -5.165 1.00 72.19 78 ALA A N 1
ATOM 559 C CA . ALA A 1 78 ? 11.800 7.129 -4.538 1.00 72.19 78 ALA A CA 1
ATOM 560 C C . ALA A 1 78 ? 12.896 7.690 -5.466 1.00 72.19 78 ALA A C 1
ATOM 562 O O . ALA A 1 78 ? 13.950 8.090 -4.983 1.00 72.19 78 ALA A O 1
ATOM 563 N N . SER A 1 79 ? 12.648 7.747 -6.776 1.00 58.69 79 SER A N 1
ATOM 564 C CA . SER A 1 79 ? 13.604 8.132 -7.824 1.00 58.69 79 SER A CA 1
ATOM 565 C C . SER A 1 79 ? 13.674 9.644 -8.119 1.00 58.69 79 SER A C 1
ATOM 567 O O . SER A 1 79 ? 14.089 10.043 -9.209 1.00 58.69 79 SER A O 1
ATOM 569 N N . VAL A 1 80 ? 13.322 10.493 -7.143 1.00 50.72 80 VAL A N 1
ATOM 570 C CA . VAL A 1 80 ? 13.477 11.965 -7.195 1.00 50.72 80 VAL A CA 1
ATOM 571 C C . VAL A 1 80 ? 14.488 12.491 -6.186 1.00 50.72 80 VAL A C 1
ATOM 573 O O . VAL A 1 80 ? 14.535 11.967 -5.052 1.00 50.72 80 VAL A O 1
#

Secondary structure (DSSP, 8-state):
-----------------PPPTTS-PPP---TTTTTTTT-TTSSPPPHHHHHHHHHHHTSGGGTT--S-----STTTTT--

Foldseek 3Di:
DDPPPPPVPPDDDDDDDDADPVRDDPAFDDQQCALPLQQPSNTFAHPVQVVVVVVCCVDPVCVPPPPDDDDRTNCNVVRD